Protein AF-A0A8B0SRI2-F1 (afdb_monomer_lite)

Sequence (76 aa):
MSFSDYLRWAAEGMNNLHFNHTVESIDFDERHQRFVVQTSRGESVARNICLGIGKQPHLPPCVKKRRRKPASTPVK

Secondary structure (DSSP, 8-state):
--HHHHHHHHHHT-TT--TT--EEEEEEETTTTEEEEEETTEEEEES-------PPPPPPTT----PPPPP-PPP-

InterPro domains:
  IPR025700 L-lysine 6-monooxygenase/L-ornithine 5-monooxygenase [PF13434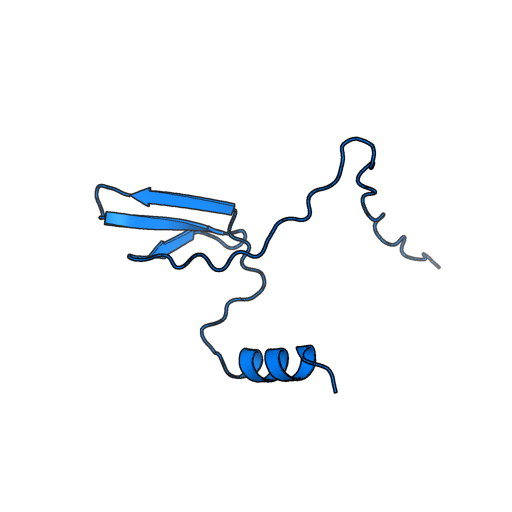] (2-68)
  IPR036188 FAD/NAD(P)-binding domain superfamily [G3DSA:3.50.50.60] (1-73)
  IPR036188 FAD/NAD(P)-binding domain superfamily [SSF51905] (3-61)

Radius of gyration: 18.71 Å; chains: 1; bounding box: 42×41×44 Å

Organism: Klebsiella pneumoniae (NCBI:txid573)

Structure (mmCIF, N/CA/C/O backbone):
data_AF-A0A8B0SRI2-F1
#
_entry.id   AF-A0A8B0SRI2-F1
#
loop_
_atom_site.group_PDB
_atom_site.id
_atom_site.type_symbol
_atom_site.label_atom_id
_atom_site.label_alt_id
_atom_site.label_comp_id
_atom_site.label_asym_id
_atom_site.label_entity_id
_atom_site.label_seq_id
_atom_site.pdbx_PDB_ins_code
_atom_site.Cartn_x
_atom_site.Cartn_y
_atom_site.Cartn_z
_atom_site.occupancy
_atom_site.B_iso_or_equiv
_atom_site.auth_seq_id
_atom_site.auth_comp_id
_atom_site.auth_asym_id
_atom_site.auth_atom_id
_atom_site.pdbx_PDB_model_num
ATOM 1 N N . MET A 1 1 ? 11.359 -6.846 -26.760 1.00 56.16 1 MET A N 1
ATOM 2 C CA . MET A 1 1 ? 10.101 -6.562 -26.037 1.00 56.16 1 MET A CA 1
ATOM 3 C C . MET A 1 1 ? 10.403 -6.604 -24.559 1.00 56.16 1 MET A C 1
ATOM 5 O O . MET A 1 1 ? 11.102 -7.516 -24.132 1.00 56.16 1 MET A O 1
ATOM 9 N N . SER A 1 2 ? 10.009 -5.574 -23.821 1.00 72.81 2 SER A N 1
ATOM 10 C CA . SER A 1 2 ? 10.435 -5.402 -22.434 1.00 72.81 2 SER A CA 1
ATOM 11 C C . SER A 1 2 ? 9.437 -6.063 -21.487 1.00 72.81 2 SER A C 1
ATOM 13 O O . SER A 1 2 ? 8.238 -6.072 -21.751 1.00 72.81 2 SER A O 1
ATOM 15 N N . PHE A 1 3 ? 9.913 -6.558 -20.346 1.00 81.00 3 PHE A N 1
ATOM 16 C CA . PHE A 1 3 ? 9.074 -7.025 -19.235 1.00 81.00 3 PHE A CA 1
ATOM 17 C C . PHE A 1 3 ? 7.987 -5.999 -18.843 1.00 81.00 3 PHE A C 1
ATOM 19 O O . PHE A 1 3 ? 6.875 -6.369 -18.468 1.00 81.00 3 PHE A O 1
ATOM 26 N N . SER A 1 4 ? 8.276 -4.705 -19.016 1.00 82.94 4 SER A N 1
ATOM 27 C CA . SER A 1 4 ? 7.338 -3.605 -18.770 1.00 82.94 4 SER A CA 1
ATOM 28 C C . SER A 1 4 ? 6.090 -3.629 -19.660 1.00 82.94 4 SER A C 1
ATOM 30 O O . SER A 1 4 ? 5.022 -3.238 -19.197 1.00 82.94 4 SER A O 1
ATOM 32 N N . ASP A 1 5 ? 6.200 -4.090 -20.911 1.00 84.06 5 ASP A N 1
ATOM 33 C CA . ASP A 1 5 ? 5.078 -4.094 -21.862 1.00 84.06 5 ASP A CA 1
ATOM 34 C C . ASP A 1 5 ? 4.021 -5.128 -21.447 1.00 84.06 5 ASP A C 1
ATOM 36 O O . ASP A 1 5 ? 2.820 -4.862 -21.483 1.00 84.06 5 ASP A O 1
ATOM 40 N N . TYR A 1 6 ? 4.477 -6.287 -20.962 1.00 85.25 6 TYR A N 1
ATOM 41 C CA . TYR A 1 6 ? 3.604 -7.340 -20.449 1.00 85.25 6 TYR A CA 1
ATOM 42 C C . TYR A 1 6 ? 2.870 -6.908 -19.174 1.00 85.25 6 TYR A C 1
ATOM 44 O O . TYR A 1 6 ? 1.654 -7.072 -19.070 1.00 85.25 6 TYR A O 1
ATOM 52 N N . LEU A 1 7 ? 3.590 -6.307 -18.218 1.00 86.00 7 LEU A N 1
ATOM 53 C CA . LEU A 1 7 ? 2.975 -5.808 -16.985 1.00 86.00 7 LEU A CA 1
ATOM 54 C C . LEU A 1 7 ? 1.943 -4.714 -17.260 1.00 86.00 7 LEU A C 1
ATOM 56 O O . LEU A 1 7 ? 0.920 -4.655 -16.582 1.00 86.00 7 LEU A O 1
ATOM 60 N N . ARG A 1 8 ? 2.193 -3.870 -18.266 1.00 86.56 8 ARG A N 1
ATOM 61 C CA . ARG A 1 8 ? 1.237 -2.853 -18.696 1.00 86.56 8 ARG A CA 1
ATOM 62 C C . ARG A 1 8 ? -0.047 -3.482 -19.233 1.00 86.56 8 ARG A C 1
ATOM 64 O O . ARG A 1 8 ? -1.118 -3.111 -18.768 1.00 86.56 8 ARG A O 1
ATOM 71 N N . TRP A 1 9 ? 0.056 -4.436 -20.156 1.00 88.81 9 TRP A N 1
ATOM 72 C CA . TRP A 1 9 ? -1.115 -5.133 -20.700 1.00 88.81 9 TRP A CA 1
ATOM 73 C C . TRP A 1 9 ? -1.933 -5.822 -19.598 1.00 88.81 9 TRP A C 1
ATOM 75 O O . TRP A 1 9 ? -3.152 -5.674 -19.540 1.00 88.81 9 TRP A O 1
ATOM 85 N N . ALA A 1 10 ? -1.261 -6.510 -18.670 1.00 87.62 10 ALA A N 1
ATOM 86 C CA . ALA A 1 10 ? -1.929 -7.157 -17.544 1.00 87.62 10 ALA A CA 1
ATOM 87 C C . ALA A 1 10 ? -2.657 -6.141 -16.644 1.00 87.62 10 ALA A C 1
ATOM 89 O O . ALA A 1 10 ? -3.770 -6.399 -16.189 1.00 87.62 10 ALA A O 1
ATOM 90 N N . ALA A 1 11 ? -2.050 -4.974 -16.409 1.00 87.69 11 ALA A N 1
ATOM 91 C CA . ALA A 1 11 ? -2.651 -3.906 -15.621 1.00 87.69 11 ALA A CA 1
ATOM 92 C C . ALA A 1 11 ? -3.870 -3.262 -16.297 1.00 87.69 11 ALA A C 1
ATOM 94 O O . ALA A 1 11 ? -4.836 -2.937 -15.612 1.00 87.69 11 ALA A O 1
ATOM 95 N N . GLU A 1 12 ? -3.850 -3.106 -17.623 1.00 86.88 12 GLU A N 1
ATOM 96 C CA . GLU A 1 12 ? -4.980 -2.576 -18.400 1.00 86.88 12 GLU A CA 1
ATOM 97 C C . GLU A 1 12 ? -6.215 -3.501 -18.338 1.00 86.88 12 GLU A C 1
ATOM 99 O O . GLU A 1 12 ? -7.343 -3.026 -18.452 1.00 86.88 12 GLU A O 1
ATOM 104 N N . GLY A 1 13 ? -6.025 -4.802 -18.084 1.00 86.12 13 GLY A N 1
ATOM 105 C CA . GLY A 1 13 ? -7.111 -5.770 -17.892 1.00 86.12 13 GLY A CA 1
ATOM 106 C C . GLY A 1 13 ? -7.774 -5.760 -16.505 1.00 86.12 13 GLY A C 1
ATOM 107 O O . GLY A 1 13 ? -8.769 -6.458 -16.311 1.00 86.12 13 GLY A O 1
ATOM 108 N N . MET A 1 14 ? -7.251 -5.003 -15.532 1.00 88.94 14 MET A N 1
ATOM 109 C CA . MET A 1 14 ? -7.737 -5.002 -14.145 1.00 88.94 14 MET A CA 1
ATOM 110 C C . MET A 1 14 ? -8.537 -3.732 -13.823 1.00 88.94 14 MET A C 1
ATOM 112 O O . MET A 1 14 ? -7.983 -2.651 -13.650 1.00 88.94 14 MET A O 1
ATOM 116 N N . ASN A 1 15 ? -9.857 -3.867 -13.679 1.00 85.25 15 ASN A N 1
ATOM 117 C CA . ASN A 1 15 ? -10.766 -2.754 -13.360 1.00 85.25 15 ASN A CA 1
ATOM 118 C C . ASN A 1 15 ? -10.704 -2.277 -11.894 1.00 85.25 15 ASN A C 1
ATOM 120 O O . ASN A 1 15 ? -11.225 -1.216 -11.565 1.00 85.25 15 ASN A O 1
ATOM 124 N N . ASN A 1 16 ? -10.076 -3.058 -11.020 1.00 85.38 16 ASN A N 1
ATOM 125 C CA . ASN A 1 16 ? -9.919 -2.804 -9.589 1.00 85.38 16 ASN A CA 1
ATOM 12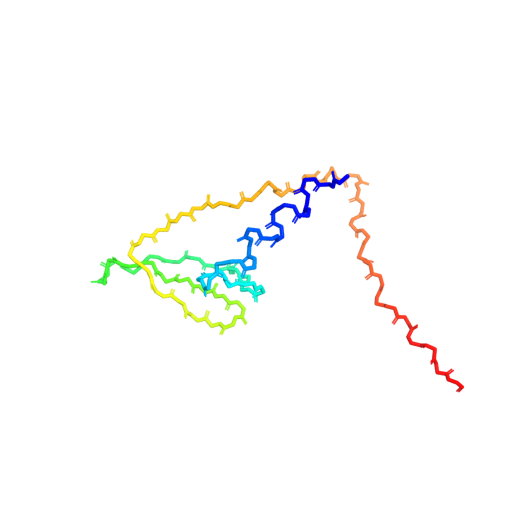6 C C . ASN A 1 16 ? -8.552 -2.193 -9.236 1.00 85.38 16 ASN A C 1
ATOM 128 O O . ASN A 1 16 ? -8.210 -2.071 -8.058 1.00 85.38 16 ASN A O 1
ATOM 132 N N . LEU A 1 17 ? -7.755 -1.830 -10.244 1.00 85.69 17 LEU A N 1
ATOM 133 C CA . LEU A 1 17 ? -6.445 -1.229 -10.053 1.00 85.69 17 LEU A CA 1
ATOM 134 C C . LEU A 1 17 ? -6.540 0.297 -10.113 1.00 85.69 17 LEU A C 1
ATOM 136 O O . LEU A 1 17 ? -6.785 0.899 -11.157 1.00 85.69 17 LEU A O 1
ATOM 140 N N . HIS A 1 18 ? -6.297 0.937 -8.973 1.00 85.00 18 HIS A N 1
ATOM 141 C CA . HIS A 1 18 ? -6.406 2.385 -8.832 1.00 85.00 18 HIS A CA 1
ATOM 142 C C . HIS A 1 18 ? -5.029 3.058 -8.885 1.00 85.00 18 HIS A C 1
ATOM 144 O O . HIS A 1 18 ? -4.329 3.189 -7.881 1.00 85.00 18 HIS A O 1
ATOM 150 N N . PHE A 1 19 ? -4.635 3.527 -10.071 1.00 85.69 19 PHE A N 1
ATOM 151 C CA . PHE A 1 19 ? -3.408 4.308 -10.246 1.00 85.69 19 PHE A CA 1
ATOM 152 C C . PHE A 1 19 ? -3.546 5.743 -9.728 1.00 85.69 19 PHE A C 1
ATOM 154 O O . PHE A 1 19 ? -4.614 6.354 -9.807 1.00 85.69 19 PHE A O 1
ATOM 161 N N . ASN A 1 20 ? -2.428 6.323 -9.279 1.00 84.06 20 ASN A N 1
ATOM 162 C CA . ASN A 1 20 ? -2.364 7.678 -8.715 1.00 84.06 20 ASN A CA 1
ATOM 163 C C . ASN A 1 20 ? -3.176 7.842 -7.409 1.00 84.06 20 ASN A C 1
ATOM 165 O O . ASN A 1 20 ? -3.711 8.914 -7.133 1.00 84.06 20 ASN A O 1
ATOM 169 N N . HIS A 1 21 ? -3.266 6.766 -6.619 1.00 85.50 21 HIS A N 1
ATOM 170 C CA . HIS A 1 21 ? -3.758 6.754 -5.238 1.00 85.50 21 HIS A CA 1
ATOM 171 C C . HIS A 1 21 ? -2.578 6.476 -4.307 1.00 85.50 21 HIS A C 1
ATOM 173 O O . HIS A 1 21 ? -2.340 5.342 -3.895 1.00 85.50 21 HIS A O 1
ATOM 179 N N . THR A 1 22 ? -1.777 7.504 -4.038 1.00 87.69 22 THR A N 1
ATOM 180 C CA . THR A 1 22 ? -0.666 7.369 -3.093 1.00 87.69 22 THR A CA 1
ATOM 181 C C . THR A 1 22 ? -1.246 7.219 -1.694 1.00 87.69 22 THR A C 1
ATOM 183 O O . THR A 1 22 ? -1.999 8.086 -1.256 1.00 87.69 22 THR A O 1
ATOM 186 N N . VAL A 1 23 ? -0.904 6.126 -1.012 1.00 89.62 23 VAL A N 1
ATOM 187 C CA . VAL A 1 23 ? -1.237 5.921 0.402 1.00 89.62 23 VAL A CA 1
ATOM 188 C C . VAL A 1 23 ? -0.281 6.751 1.252 1.00 89.62 23 VAL A C 1
ATOM 190 O O . VAL A 1 23 ? 0.936 6.637 1.100 1.00 89.62 23 VAL A O 1
ATOM 193 N N . GLU A 1 24 ? -0.837 7.588 2.121 1.00 91.81 24 GLU A N 1
ATOM 194 C CA . GLU A 1 24 ? -0.092 8.510 2.982 1.00 91.81 24 GLU A CA 1
ATOM 195 C C . GLU A 1 24 ? 0.016 7.970 4.410 1.00 91.81 24 GLU A C 1
ATOM 197 O O . GLU A 1 24 ? 1.105 7.971 4.985 1.00 91.81 24 GLU A O 1
ATOM 202 N N . SER A 1 25 ? -1.085 7.443 4.953 1.00 91.12 25 SER A N 1
ATOM 203 C CA . SER A 1 25 ? -1.115 6.770 6.252 1.00 91.12 25 SER A CA 1
ATOM 204 C C . SER A 1 25 ? -2.107 5.608 6.269 1.00 91.12 25 SER A C 1
ATOM 206 O O . SER A 1 25 ? -3.008 5.504 5.431 1.00 91.12 25 SER A O 1
ATOM 208 N N . ILE A 1 26 ? -1.901 4.706 7.225 1.00 92.69 26 ILE A N 1
ATOM 209 C CA . ILE A 1 26 ? -2.778 3.575 7.504 1.00 92.69 26 ILE A CA 1
ATOM 210 C C . ILE A 1 26 ? -2.945 3.513 9.017 1.00 92.69 26 ILE A C 1
ATOM 212 O O . ILE A 1 26 ? -1.957 3.337 9.729 1.00 92.69 26 ILE A O 1
ATOM 216 N N . ASP A 1 27 ? -4.186 3.600 9.475 1.00 93.62 27 ASP A N 1
ATOM 217 C CA . ASP A 1 27 ? -4.571 3.499 10.878 1.00 93.62 27 ASP A CA 1
ATOM 218 C C . ASP A 1 27 ? -5.519 2.311 11.077 1.00 93.62 27 ASP A C 1
ATOM 220 O O . ASP A 1 27 ? -6.173 1.853 10.135 1.00 93.62 27 ASP A O 1
ATOM 224 N N . PHE A 1 28 ? -5.592 1.780 12.297 1.00 93.38 28 PHE A N 1
ATOM 225 C CA . PHE A 1 28 ? -6.517 0.701 12.641 1.00 93.38 28 PHE A CA 1
ATOM 226 C C . PHE A 1 28 ? -7.572 1.204 13.624 1.00 93.38 28 PHE A C 1
ATOM 228 O O . PHE A 1 28 ? -7.255 1.618 14.737 1.00 93.38 28 PHE A O 1
ATOM 235 N N . ASP A 1 29 ? -8.833 1.157 13.207 1.00 93.19 29 ASP A N 1
ATOM 236 C CA . ASP A 1 29 ? -9.983 1.464 14.043 1.00 93.19 29 ASP A CA 1
ATOM 237 C C . ASP A 1 29 ? -10.379 0.216 14.837 1.00 93.19 29 ASP A C 1
ATOM 239 O O . ASP A 1 29 ? -10.990 -0.720 14.311 1.00 93.19 29 ASP A O 1
ATOM 243 N N . GLU A 1 30 ? -10.033 0.208 16.123 1.00 90.75 30 GLU A N 1
ATOM 244 C CA . GLU A 1 30 ? -10.335 -0.893 17.039 1.00 90.75 30 GLU A CA 1
ATOM 245 C C . GLU A 1 30 ? -11.839 -1.080 17.283 1.00 90.75 30 GLU A C 1
ATOM 247 O O . GLU A 1 30 ? -12.285 -2.206 17.507 1.00 90.75 30 GLU A O 1
ATOM 252 N N . ARG A 1 31 ? -12.644 -0.009 17.205 1.00 93.06 31 ARG A N 1
ATOM 253 C CA . ARG A 1 31 ? -14.095 -0.072 17.457 1.00 93.06 31 ARG A CA 1
ATOM 254 C C . ARG A 1 31 ? -14.814 -0.783 16.326 1.00 93.06 31 ARG A C 1
ATOM 256 O O . ARG A 1 31 ? -15.741 -1.555 16.560 1.00 93.06 31 ARG A O 1
ATOM 263 N N . HIS A 1 32 ? -14.386 -0.514 15.098 1.00 90.31 32 HIS A N 1
ATOM 264 C CA . HIS A 1 32 ? -14.979 -1.096 13.900 1.00 90.31 32 HIS A CA 1
ATOM 265 C C . HIS A 1 32 ? -14.202 -2.302 13.356 1.00 90.31 32 HIS A C 1
ATOM 267 O O . HIS A 1 32 ? -14.679 -2.936 12.410 1.00 90.31 32 HIS A O 1
ATOM 273 N N . GLN A 1 33 ? -13.051 -2.627 13.960 1.00 92.56 33 GLN A N 1
ATOM 274 C CA . GLN A 1 33 ? -12.097 -3.656 13.534 1.00 92.56 33 GLN A CA 1
ATOM 275 C C . GLN A 1 33 ? -11.747 -3.544 12.044 1.00 92.56 33 GLN A C 1
ATOM 277 O O . GLN A 1 33 ? -11.850 -4.507 11.277 1.00 92.56 33 GLN A O 1
ATOM 282 N N . ARG A 1 34 ? -11.399 -2.331 11.606 1.00 94.81 34 ARG A N 1
ATOM 283 C CA . ARG A 1 34 ? -11.092 -2.023 10.203 1.00 94.81 34 ARG A CA 1
ATOM 284 C C . ARG A 1 34 ? -9.880 -1.119 10.098 1.00 94.81 34 ARG A C 1
ATOM 286 O O . ARG A 1 34 ? -9.644 -0.280 10.954 1.00 94.81 34 ARG A O 1
ATOM 293 N N . PHE A 1 35 ? -9.159 -1.253 8.997 1.00 93.56 35 PHE A N 1
ATOM 294 C CA . PHE A 1 35 ? -8.123 -0.313 8.624 1.00 93.56 35 PHE A CA 1
ATOM 295 C C . PHE A 1 35 ? -8.719 0.882 7.889 1.00 93.56 35 PHE A C 1
ATOM 297 O O . PHE A 1 35 ? -9.520 0.715 6.963 1.00 93.56 35 PHE A O 1
ATOM 304 N N . VAL A 1 36 ? -8.282 2.067 8.291 1.00 94.50 36 VAL A N 1
ATOM 305 C CA . VAL A 1 36 ? -8.578 3.345 7.655 1.00 94.50 36 VAL A CA 1
ATOM 306 C C . VAL A 1 36 ? -7.319 3.769 6.907 1.00 94.50 36 VAL A C 1
ATOM 308 O O . VAL A 1 36 ? -6.263 3.971 7.498 1.00 94.50 36 VAL A O 1
ATOM 311 N N . VAL A 1 37 ? -7.411 3.840 5.584 1.00 93.44 37 VAL A N 1
ATOM 312 C CA . VAL A 1 37 ? -6.306 4.187 4.692 1.00 93.44 37 VAL A CA 1
ATOM 313 C C . VAL A 1 37 ? -6.531 5.603 4.190 1.00 93.44 37 VAL A C 1
ATOM 315 O O . VAL A 1 37 ? -7.504 5.863 3.479 1.00 93.44 37 VAL A O 1
ATOM 318 N N . GLN A 1 38 ? -5.618 6.510 4.525 1.00 93.44 38 GLN A N 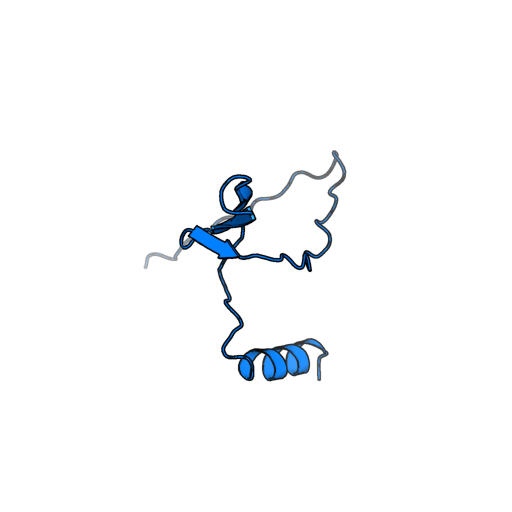1
ATOM 319 C CA . GLN A 1 38 ? -5.614 7.860 3.975 1.00 93.44 38 GLN A CA 1
ATOM 320 C C . GLN A 1 38 ? -4.808 7.867 2.682 1.00 93.44 38 GLN A C 1
ATOM 322 O O . GLN A 1 38 ? -3.643 7.456 2.642 1.00 93.44 38 GLN A O 1
ATOM 327 N N . THR A 1 39 ? -5.437 8.325 1.606 1.00 91.62 39 THR A N 1
ATOM 328 C CA . THR A 1 39 ? -4.795 8.485 0.302 1.00 91.62 39 THR A CA 1
ATOM 329 C C . THR A 1 39 ? -4.886 9.929 -0.160 1.00 91.62 39 THR A C 1
ATOM 331 O O . THR A 1 39 ? -5.781 10.665 0.249 1.00 91.62 39 THR A O 1
ATOM 334 N N . SER A 1 40 ? -4.040 10.314 -1.113 1.00 88.69 40 SER A N 1
ATOM 335 C CA . SER A 1 40 ? -4.076 11.653 -1.719 1.00 88.69 40 SER A CA 1
ATOM 336 C C . SER A 1 40 ? -5.410 12.020 -2.394 1.00 88.69 40 SER A C 1
ATOM 338 O O . SER A 1 40 ? -5.627 13.177 -2.753 1.00 88.69 40 S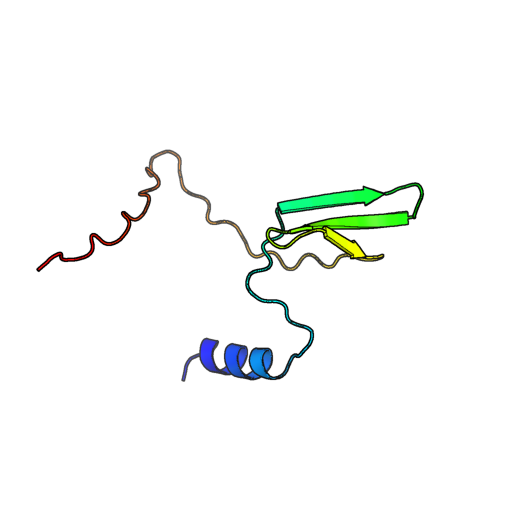ER A O 1
ATOM 340 N N . ARG A 1 41 ? -6.304 11.043 -2.607 1.00 86.12 41 ARG A N 1
ATOM 341 C CA . ARG A 1 41 ? -7.645 11.230 -3.182 1.00 86.12 41 ARG A CA 1
ATOM 342 C C . ARG A 1 41 ? -8.780 11.085 -2.166 1.00 86.12 41 ARG A C 1
ATOM 344 O O . ARG A 1 41 ? -9.936 11.222 -2.555 1.00 86.12 41 ARG A O 1
ATOM 351 N N . GLY A 1 42 ? -8.466 10.820 -0.901 1.00 89.81 42 GLY A N 1
ATOM 352 C CA . GLY A 1 42 ? -9.436 10.654 0.175 1.00 89.81 42 GLY A CA 1
ATOM 353 C C . GLY A 1 42 ? -9.233 9.371 0.973 1.00 89.81 42 GLY A C 1
ATOM 354 O O . GLY A 1 42 ? -8.226 8.671 0.840 1.00 89.81 42 GLY A O 1
ATOM 355 N N . GLU A 1 43 ? -10.224 9.070 1.800 1.00 92.81 43 GLU A N 1
ATOM 356 C CA . GLU A 1 43 ? -10.199 7.959 2.743 1.00 92.81 43 GLU A CA 1
ATOM 357 C C . GLU A 1 43 ? -10.757 6.669 2.128 1.00 92.81 43 GLU A C 1
ATOM 359 O O . GLU A 1 43 ? -11.687 6.679 1.319 1.00 92.81 43 GLU A O 1
ATOM 364 N N . SER A 1 44 ? -10.183 5.530 2.504 1.00 91.19 44 SER A N 1
ATOM 365 C CA . SER A 1 44 ? -10.660 4.201 2.123 1.00 91.19 44 SER A CA 1
ATOM 366 C C . SER A 1 44 ? -10.618 3.257 3.317 1.00 91.19 44 SER A C 1
ATOM 368 O O . SER A 1 44 ? -9.620 3.191 4.026 1.00 91.19 44 SER A O 1
ATOM 370 N N . VAL A 1 45 ? -11.688 2.490 3.527 1.00 93.06 45 VAL A N 1
ATOM 371 C CA . VAL A 1 45 ? -11.808 1.550 4.653 1.00 93.06 45 VAL A CA 1
ATOM 372 C C . VAL A 1 45 ? -11.778 0.102 4.183 1.00 93.06 45 VAL A C 1
ATOM 374 O O . VAL A 1 45 ? -12.489 -0.278 3.253 1.00 93.06 45 VAL A O 1
ATOM 377 N N . ALA A 1 46 ? -10.987 -0.732 4.858 1.00 93.06 46 ALA A N 1
ATOM 378 C CA . ALA A 1 46 ? -10.822 -2.144 4.522 1.00 93.06 46 ALA A CA 1
ATOM 379 C C . ALA A 1 46 ? -10.709 -3.019 5.776 1.00 93.06 46 ALA A C 1
ATOM 381 O O . ALA A 1 46 ? -10.277 -2.571 6.830 1.00 93.06 46 ALA A O 1
ATOM 382 N N . ARG A 1 47 ? -11.087 -4.299 5.673 1.00 92.62 47 ARG A N 1
ATOM 383 C CA . ARG A 1 47 ? -10.892 -5.267 6.773 1.00 92.62 47 ARG A CA 1
ATOM 384 C C . ARG A 1 47 ? -9.476 -5.836 6.810 1.00 92.62 47 ARG A C 1
ATOM 386 O O . ARG A 1 47 ? -8.944 -6.066 7.884 1.00 92.62 47 ARG A O 1
ATOM 393 N N . ASN A 1 48 ? -8.879 -6.046 5.640 1.00 91.50 48 ASN A N 1
ATOM 394 C CA . ASN A 1 48 ? -7.565 -6.659 5.480 1.00 91.50 48 ASN A CA 1
ATOM 395 C C . ASN A 1 48 ? -6.688 -5.763 4.607 1.00 91.50 48 ASN A C 1
ATOM 397 O O . ASN A 1 48 ? -7.192 -5.135 3.674 1.00 91.50 48 ASN A O 1
ATOM 401 N N . ILE A 1 49 ? -5.382 -5.760 4.870 1.00 90.06 49 ILE A N 1
ATOM 402 C CA . ILE A 1 49 ? -4.390 -5.039 4.070 1.00 90.06 49 ILE A CA 1
ATOM 403 C C . ILE A 1 49 ? -3.334 -6.015 3.561 1.00 90.06 49 ILE A C 1
ATOM 405 O O . ILE A 1 49 ? -2.813 -6.833 4.314 1.00 90.06 49 ILE A O 1
ATOM 409 N N . CYS A 1 50 ? -2.994 -5.893 2.278 1.00 89.44 50 CYS A N 1
ATOM 410 C CA . CYS A 1 50 ? -1.833 -6.537 1.674 1.00 89.44 50 CYS A CA 1
ATOM 411 C C . CYS A 1 50 ? -0.805 -5.459 1.306 1.00 89.44 50 CYS A C 1
ATOM 413 O O . CYS A 1 50 ? -1.112 -4.543 0.542 1.00 89.44 50 CYS A O 1
ATOM 415 N N . LEU A 1 51 ? 0.408 -5.549 1.859 1.00 86.69 51 LEU A N 1
ATOM 416 C CA . LEU A 1 51 ? 1.472 -4.565 1.643 1.00 86.69 51 LEU A CA 1
ATOM 417 C C . LEU A 1 51 ? 2.452 -5.052 0.573 1.00 86.69 51 LEU A C 1
ATOM 419 O O . LEU A 1 51 ? 3.392 -5.790 0.854 1.00 86.69 51 LEU A O 1
ATOM 423 N N . GLY A 1 52 ? 2.240 -4.597 -0.660 1.00 84.50 52 GLY A N 1
ATOM 424 C CA . GLY A 1 52 ? 3.135 -4.823 -1.799 1.00 84.50 52 GLY A CA 1
ATOM 425 C C . GLY A 1 52 ? 4.058 -3.638 -2.094 1.00 84.50 52 GLY A C 1
ATOM 426 O O . GLY A 1 52 ? 4.302 -3.337 -3.260 1.00 84.50 52 GLY A O 1
ATOM 427 N N . ILE A 1 53 ? 4.514 -2.902 -1.074 1.00 82.19 53 ILE A N 1
ATOM 428 C CA . ILE A 1 53 ? 5.358 -1.722 -1.295 1.00 82.19 53 ILE A CA 1
ATOM 429 C C . ILE A 1 53 ? 6.789 -2.151 -1.643 1.00 82.19 53 ILE A C 1
ATOM 431 O O . ILE A 1 53 ? 7.431 -2.910 -0.918 1.00 82.19 53 ILE A O 1
ATOM 435 N N . GLY A 1 54 ? 7.289 -1.686 -2.789 1.00 77.62 54 GLY A N 1
ATOM 436 C CA . GLY A 1 54 ? 8.679 -1.901 -3.189 1.00 77.62 54 GLY A CA 1
ATOM 437 C C . GLY A 1 54 ? 9.673 -1.269 -2.204 1.00 77.62 54 GLY A C 1
ATOM 438 O O . GLY A 1 54 ? 9.306 -0.550 -1.276 1.00 77.62 54 GLY A O 1
ATOM 439 N N . LYS A 1 55 ? 10.972 -1.503 -2.412 1.00 73.44 55 LYS A N 1
ATOM 440 C CA . LYS A 1 55 ? 12.018 -0.914 -1.561 1.00 73.44 55 LYS A CA 1
ATOM 441 C C . LYS A 1 55 ? 12.205 0.570 -1.874 1.00 73.44 55 LYS A C 1
ATOM 443 O O . LYS A 1 55 ? 12.324 0.952 -3.038 1.00 73.44 55 LYS A O 1
ATOM 448 N N . GLN A 1 56 ? 12.311 1.398 -0.836 1.00 72.19 56 GLN A N 1
ATOM 449 C CA . GLN A 1 56 ? 12.766 2.775 -1.013 1.00 72.19 56 GLN A CA 1
ATOM 450 C C . GLN A 1 56 ? 14.272 2.798 -1.331 1.00 72.19 56 GLN A C 1
ATOM 452 O O . GLN A 1 56 ? 15.039 2.093 -0.669 1.00 72.19 56 GLN A O 1
ATOM 457 N N . PRO A 1 57 ? 14.728 3.603 -2.310 1.00 70.12 57 PRO A N 1
ATOM 458 C CA . PRO A 1 57 ? 16.152 3.762 -2.582 1.00 70.12 57 PRO A CA 1
ATOM 459 C C . PRO A 1 57 ? 16.871 4.367 -1.371 1.00 70.12 57 PRO A C 1
ATOM 461 O O . PRO A 1 57 ? 16.569 5.491 -0.962 1.00 70.12 57 PRO A O 1
ATOM 464 N N . HIS A 1 58 ? 17.841 3.643 -0.812 1.00 78.12 58 HIS A N 1
ATOM 465 C CA . HIS A 1 58 ? 18.717 4.184 0.222 1.00 78.12 58 HIS A CA 1
ATOM 466 C C . HIS A 1 58 ? 19.776 5.079 -0.429 1.00 78.12 58 HIS A C 1
ATOM 468 O O . HIS A 1 58 ? 20.548 4.624 -1.272 1.00 78.12 58 HIS A O 1
ATOM 474 N N . LEU A 1 59 ? 19.802 6.358 -0.054 1.00 81.06 59 LEU A N 1
ATOM 475 C CA . LEU A 1 59 ? 20.813 7.306 -0.513 1.00 81.06 59 LEU A CA 1
ATOM 476 C C . LEU A 1 59 ? 21.825 7.539 0.614 1.00 81.06 59 LEU A C 1
ATOM 478 O O . LEU A 1 59 ? 21.414 7.981 1.689 1.00 81.06 59 LEU A O 1
ATOM 482 N N . PRO A 1 60 ? 23.124 7.276 0.386 1.00 84.38 60 PRO A N 1
ATOM 483 C CA . PRO A 1 60 ? 24.161 7.567 1.366 1.00 84.38 60 PRO A CA 1
ATOM 484 C C . PRO A 1 60 ? 24.188 9.058 1.754 1.00 84.38 60 PRO A C 1
ATOM 486 O O . PRO A 1 60 ? 23.890 9.906 0.906 1.00 84.38 60 PRO A O 1
ATOM 489 N N . PRO A 1 61 ? 24.621 9.413 2.981 1.00 80.00 61 PRO A N 1
ATOM 490 C CA . PRO A 1 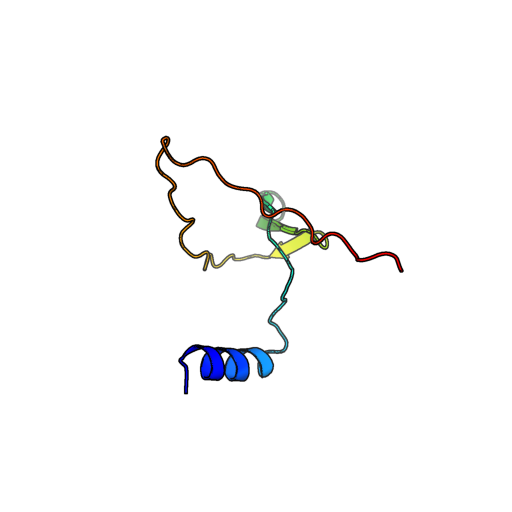61 ? 24.625 10.799 3.471 1.00 80.00 61 PRO A CA 1
ATOM 491 C C . PRO A 1 61 ? 25.428 11.787 2.610 1.00 80.00 61 PRO A C 1
ATOM 493 O O . PRO A 1 61 ? 25.156 12.985 2.620 1.00 80.00 61 PRO A O 1
ATOM 496 N N . CYS A 1 62 ? 26.408 11.300 1.842 1.00 81.38 62 CYS A N 1
ATOM 497 C CA . CYS A 1 62 ? 27.220 12.119 0.941 1.00 81.38 62 CYS A CA 1
ATOM 498 C C . CYS A 1 62 ? 26.484 12.549 -0.342 1.00 81.38 62 CYS A C 1
ATOM 500 O O . CYS A 1 62 ? 26.970 13.418 -1.069 1.00 81.38 62 CYS A O 1
ATOM 502 N N . VAL A 1 63 ? 25.306 11.984 -0.630 1.00 80.69 63 VAL A N 1
ATOM 503 C CA . VAL A 1 63 ? 24.539 12.279 -1.842 1.00 80.69 63 VAL A CA 1
ATOM 504 C C . VAL A 1 63 ? 23.472 13.331 -1.545 1.00 80.69 63 VAL A C 1
ATOM 506 O O . VAL A 1 63 ? 22.454 13.067 -0.907 1.00 80.69 63 VAL A O 1
ATOM 509 N N . LYS A 1 64 ? 23.653 14.548 -2.069 1.00 73.38 64 LYS A N 1
ATOM 510 C CA . LYS A 1 64 ? 22.601 15.576 -2.040 1.00 73.38 64 LYS A CA 1
ATOM 511 C C . LYS A 1 64 ? 21.475 15.172 -2.999 1.00 73.38 64 LYS A C 1
ATOM 513 O O . LYS A 1 64 ? 21.691 15.118 -4.210 1.00 73.38 64 LYS A O 1
ATOM 518 N N . LYS A 1 65 ? 20.259 14.929 -2.481 1.00 67.62 65 LYS A N 1
ATOM 519 C CA . LYS A 1 65 ? 19.044 14.733 -3.301 1.00 67.62 65 LYS A CA 1
ATOM 520 C C . LYS A 1 65 ? 18.864 15.939 -4.224 1.00 67.62 65 LYS A C 1
ATOM 522 O O . LYS A 1 65 ? 18.437 17.011 -3.797 1.00 67.62 65 LYS A O 1
ATOM 527 N N . ARG A 1 66 ? 19.169 15.774 -5.510 1.00 62.59 66 ARG A N 1
ATOM 528 C CA . ARG A 1 66 ? 18.942 16.816 -6.511 1.00 62.59 66 ARG A CA 1
ATOM 529 C C . ARG A 1 66 ? 17.463 16.787 -6.896 1.00 62.59 66 ARG A C 1
ATOM 531 O O . ARG A 1 66 ? 17.040 15.934 -7.671 1.00 62.59 66 ARG A O 1
ATOM 538 N N . ARG A 1 67 ? 16.654 17.691 -6.328 1.00 59.12 67 ARG A N 1
ATOM 539 C CA . ARG A 1 67 ? 15.276 17.918 -6.798 1.00 59.12 67 ARG A CA 1
ATOM 540 C C . ARG A 1 67 ? 15.338 18.341 -8.269 1.00 59.12 67 ARG A C 1
ATOM 542 O O . ARG A 1 67 ? 16.057 19.276 -8.623 1.00 59.12 67 ARG A O 1
ATOM 549 N N . ARG A 1 68 ? 14.619 17.622 -9.130 1.00 49.47 68 ARG A N 1
ATOM 550 C CA . ARG A 1 68 ? 14.481 17.951 -10.553 1.00 49.47 68 ARG A CA 1
ATOM 551 C C . ARG A 1 68 ? 13.806 19.330 -10.642 1.00 49.47 68 ARG A C 1
ATOM 553 O O . ARG A 1 68 ? 12.735 19.506 -10.069 1.00 49.47 68 ARG A O 1
ATOM 560 N N . LYS A 1 69 ? 14.449 20.319 -11.280 1.00 42.44 69 LYS A N 1
ATOM 561 C CA . LYS A 1 69 ? 13.828 21.634 -11.521 1.00 42.44 69 LYS A CA 1
ATOM 562 C C . LYS A 1 69 ? 12.586 21.431 -12.407 1.00 42.44 69 LYS A C 1
ATOM 564 O O . LYS A 1 69 ? 12.689 20.651 -13.359 1.00 42.44 69 LYS A O 1
ATOM 569 N N . PRO A 1 70 ? 11.443 22.084 -12.124 1.00 49.31 70 PRO A N 1
ATOM 570 C CA . PRO A 1 70 ? 10.330 22.105 -13.064 1.00 49.31 70 PRO A CA 1
ATOM 571 C C . PRO A 1 70 ? 10.817 22.715 -14.382 1.00 49.31 70 PRO A C 1
ATOM 573 O O . PRO A 1 70 ? 11.613 23.657 -14.377 1.00 49.31 70 PRO A O 1
ATOM 576 N N . ALA A 1 71 ? 10.408 22.112 -15.498 1.00 53.53 71 ALA A N 1
ATOM 577 C CA . ALA A 1 71 ? 10.761 22.579 -16.829 1.00 53.53 71 ALA A CA 1
ATOM 578 C C . ALA A 1 71 ? 10.283 24.027 -16.980 1.00 53.53 71 ALA A C 1
ATOM 580 O O . ALA A 1 71 ? 9.090 24.303 -16.876 1.00 53.53 71 ALA A O 1
ATOM 581 N N . SER A 1 72 ? 11.221 24.950 -17.179 1.00 52.97 72 SER A N 1
ATOM 582 C CA . SER A 1 72 ? 10.919 26.315 -17.587 1.00 52.97 72 SER A CA 1
ATOM 583 C C . SER A 1 72 ? 10.209 26.256 -18.937 1.00 52.97 72 SER A C 1
ATOM 585 O O . SER A 1 72 ? 10.803 25.835 -19.930 1.00 52.97 72 SER A O 1
ATOM 587 N N . THR A 1 73 ? 8.937 26.639 -18.966 1.00 52.16 73 THR A N 1
ATOM 588 C CA . THR A 1 73 ? 8.192 26.916 -20.196 1.00 52.16 73 THR A CA 1
ATOM 589 C C . THR A 1 73 ? 8.927 27.981 -21.016 1.00 52.16 73 THR A C 1
ATOM 591 O O . THR A 1 73 ? 9.306 29.005 -20.443 1.00 52.16 73 THR A O 1
ATOM 594 N N . PRO A 1 74 ? 9.124 27.793 -22.333 1.00 51.53 74 PRO A N 1
ATOM 595 C CA . PRO A 1 74 ? 9.575 28.872 -23.195 1.00 51.53 74 PRO A CA 1
ATOM 596 C C . PRO A 1 74 ? 8.390 29.82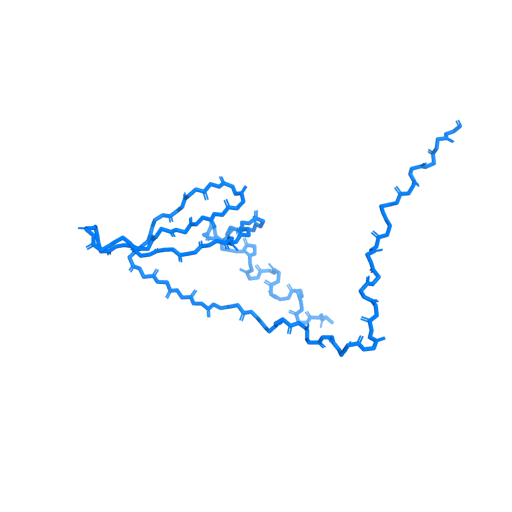2 -23.419 1.00 51.53 74 PRO A C 1
ATOM 598 O O . PRO A 1 74 ? 7.366 29.419 -23.971 1.00 51.53 74 PRO A O 1
ATOM 601 N N . VAL A 1 75 ? 8.505 31.066 -22.953 1.00 54.06 75 VAL A N 1
ATOM 602 C CA . VAL A 1 75 ? 7.605 32.148 -23.375 1.00 54.06 75 VAL A CA 1
ATOM 603 C C . VAL A 1 75 ? 8.210 32.743 -24.646 1.00 54.06 75 VAL A C 1
ATOM 605 O O . VAL A 1 75 ? 9.401 33.051 -24.664 1.00 54.06 75 VAL A O 1
ATOM 608 N N . LYS A 1 76 ? 7.393 32.768 -25.705 1.00 45.53 76 LYS A N 1
ATOM 609 C CA . LYS A 1 76 ? 7.677 33.361 -27.019 1.00 45.53 76 LYS A CA 1
ATOM 610 C C . LYS A 1 76 ? 8.046 34.835 -26.923 1.00 45.53 76 LYS A C 1
ATOM 612 O O . LYS A 1 76 ? 7.462 35.513 -26.050 1.00 45.53 76 LYS A O 1
#

Foldseek 3Di:
DDPVVVVVVVQVPDPPDDPPFAFDDWDADPVVCWIWTQTPVGIDIGNDDDDPDDDDDDDPPVDDPDDDDPDDDDDD

pLDDT: mean 81.09, std 13.91, range [42.44, 94.81]